Protein AF-A0A963LYE7-F1 (afdb_monomer)

Radius of gyration: 14.56 Å; Cα contacts (8 Å, |Δi|>4): 172; chains: 1; bounding box: 40×33×38 Å

Solvent-accessible surface area (backbone atoms only — not comparable to full-atom values): 6694 Å² total; per-residue (Å²): 133,87,90,76,82,83,76,57,59,73,90,44,30,40,64,26,8,49,52,48,37,55,80,67,51,49,46,75,54,15,17,30,58,49,102,84,69,45,70,39,72,95,39,64,24,54,8,71,31,77,46,78,53,97,88,46,74,34,64,33,61,29,47,33,62,44,86,84,32,39,54,87,57,50,72,67,43,51,50,40,30,46,34,70,29,24,45,87,86,71,46,70,64,65,70,84,73,62,22,80,82,42,48,77,60,49,73,68,58,49,53,13,35,62,59,47,66

Nearest PDB structures (foldseek):
  8gy3-assembly1_A  TM=7.600E-01  e=1.781E-08  Gluconobacter oxydans
  8gy2-assembly1_B  TM=9.042E-01  e=5.476E-07  Gluconobacter oxydans 621H
  8xcm-assembly1_C  TM=8.545E-01  e=2.308E-06  Gluconobacter japonicus
  7w2j-assembly1_C  TM=8.833E-01  e=4.277E-06  Gluconobacter japonicus

Structure (mmCIF, N/CA/C/O backbone):
data_AF-A0A963LYE7-F1
#
_entry.id   AF-A0A963LYE7-F1
#
loop_
_atom_site.group_PDB
_atom_site.id
_atom_site.type_symbol
_atom_site.label_atom_id
_atom_site.label_alt_id
_atom_site.label_comp_id
_atom_site.label_asym_id
_atom_site.label_entity_id
_atom_site.label_seq_id
_atom_site.pdbx_PDB_ins_code
_atom_site.Cartn_x
_atom_site.Cartn_y
_atom_site.Cartn_z
_atom_site.occupancy
_atom_site.B_iso_or_equiv
_atom_site.auth_seq_id
_atom_site.auth_comp_id
_atom_site.auth_asym_id
_atom_site.auth_atom_id
_atom_site.pdbx_PDB_model_num
ATOM 1 N N . PRO A 1 1 ? -27.509 16.243 -7.119 1.00 68.75 1 PRO A N 1
ATOM 2 C CA . PRO A 1 1 ? -26.128 15.985 -6.635 1.00 68.75 1 PRO A CA 1
ATOM 3 C C . PRO A 1 1 ? -26.133 15.169 -5.332 1.00 68.75 1 PRO A C 1
ATOM 5 O O . PRO A 1 1 ? -26.942 15.457 -4.452 1.00 68.75 1 PRO A O 1
ATOM 8 N N . ILE A 1 2 ? -25.261 14.160 -5.213 1.00 64.25 2 ILE A N 1
ATOM 9 C CA . ILE A 1 2 ? -25.066 13.417 -3.955 1.00 64.25 2 ILE A CA 1
ATOM 10 C C . ILE A 1 2 ? -24.314 14.330 -2.976 1.00 64.25 2 ILE A C 1
ATOM 12 O O . ILE A 1 2 ? -23.264 14.861 -3.325 1.00 64.25 2 ILE A O 1
ATOM 16 N N . LYS A 1 3 ? -24.875 14.550 -1.777 1.00 78.75 3 LYS A N 1
ATOM 17 C CA . LYS A 1 3 ? -24.290 15.437 -0.750 1.00 78.75 3 LYS A CA 1
ATOM 18 C C . LYS A 1 3 ? -23.210 14.746 0.086 1.00 78.75 3 LYS A C 1
ATOM 20 O O . LYS A 1 3 ? -22.271 15.399 0.521 1.00 78.75 3 LYS A O 1
ATOM 25 N N . SER A 1 4 ? -23.350 13.443 0.311 1.00 79.25 4 SER A N 1
ATOM 26 C CA . SER A 1 4 ? -22.354 12.607 0.975 1.00 79.25 4 SER A CA 1
ATOM 27 C C . SER A 1 4 ? -22.587 11.137 0.634 1.00 79.25 4 SER A C 1
ATOM 29 O O . SER A 1 4 ? -23.710 10.724 0.337 1.00 79.25 4 SER A O 1
ATOM 31 N N . VAL A 1 5 ? -21.518 10.349 0.691 1.00 76.38 5 VAL A N 1
ATOM 32 C CA . VAL A 1 5 ? -21.584 8.887 0.720 1.00 76.38 5 VAL A CA 1
ATOM 33 C C . VAL A 1 5 ? -21.220 8.473 2.137 1.00 76.38 5 VAL A C 1
ATOM 35 O O . VAL A 1 5 ? -20.178 8.870 2.657 1.00 76.38 5 VAL A O 1
ATOM 38 N N . LYS A 1 6 ? -22.111 7.737 2.801 1.00 87.31 6 LYS A N 1
ATOM 39 C CA . LYS A 1 6 ? -21.874 7.282 4.169 1.00 87.31 6 LYS A CA 1
ATOM 40 C C . LYS A 1 6 ? -20.874 6.127 4.141 1.00 87.31 6 LYS A C 1
ATOM 42 O O . LYS A 1 6 ? -21.115 5.136 3.457 1.00 87.31 6 LYS A O 1
ATOM 47 N N . ALA A 1 7 ? -19.795 6.245 4.910 1.00 90.31 7 ALA A N 1
ATOM 48 C CA . ALA A 1 7 ? -18.858 5.146 5.095 1.00 90.31 7 ALA A CA 1
ATOM 49 C C . ALA A 1 7 ? -19.548 3.949 5.786 1.00 90.31 7 ALA A C 1
ATOM 51 O O . ALA A 1 7 ? -20.403 4.157 6.663 1.00 90.31 7 ALA A O 1
ATOM 52 N N . PRO A 1 8 ? -19.184 2.701 5.437 1.00 93.81 8 PRO A N 1
ATOM 53 C CA . PRO A 1 8 ? -19.583 1.531 6.208 1.00 93.81 8 PRO A CA 1
ATOM 54 C C . PRO A 1 8 ? -19.146 1.667 7.676 1.00 93.81 8 PRO A C 1
ATOM 56 O O . PRO A 1 8 ? -18.134 2.310 7.956 1.00 93.81 8 PRO A O 1
ATOM 59 N N . PRO A 1 9 ? -19.872 1.077 8.640 1.00 92.25 9 PRO A N 1
ATOM 60 C CA . PRO A 1 9 ? -19.440 1.091 10.033 1.00 92.25 9 PRO A CA 1
ATOM 61 C C . PRO A 1 9 ? -18.063 0.434 10.191 1.00 92.25 9 PRO A C 1
ATOM 63 O O . PRO A 1 9 ? -17.863 -0.676 9.703 1.00 92.25 9 PRO A O 1
ATOM 66 N N . ALA A 1 10 ? -17.155 1.061 10.945 1.00 89.06 10 ALA A N 1
ATOM 67 C CA . ALA A 1 10 ? -15.814 0.521 11.207 1.00 89.06 10 ALA A CA 1
ATOM 68 C C . ALA A 1 10 ? -15.827 -0.848 11.923 1.00 89.06 10 ALA A C 1
ATOM 70 O O . ALA A 1 10 ? -14.854 -1.598 11.862 1.00 89.06 10 ALA A O 1
ATOM 71 N N . SER A 1 11 ? -16.941 -1.209 12.572 1.00 92.50 11 SER A N 1
ATOM 72 C CA . SER A 1 11 ? -17.154 -2.546 13.139 1.00 92.50 11 SER A CA 1
ATOM 73 C C . SER A 1 11 ? -17.228 -3.646 12.073 1.00 92.50 11 SER A C 1
ATOM 75 O O . SER A 1 11 ? -16.857 -4.784 12.351 1.00 92.50 11 SER A O 1
ATOM 77 N N . ASN A 1 12 ? -17.643 -3.325 10.842 1.00 95.69 12 ASN A N 1
ATOM 78 C CA . ASN A 1 12 ? -17.523 -4.214 9.690 1.00 95.69 12 ASN A CA 1
ATOM 79 C C . ASN A 1 12 ? -16.205 -3.926 8.960 1.00 95.69 12 ASN A C 1
ATOM 81 O O . ASN A 1 12 ? -16.178 -3.240 7.937 1.00 95.69 12 ASN A O 1
ATOM 85 N N . LYS A 1 13 ? -15.107 -4.461 9.507 1.00 94.62 13 LYS A N 1
ATOM 86 C CA . LYS A 1 13 ? -13.745 -4.191 9.024 1.00 94.62 13 LYS A CA 1
ATOM 87 C C . LYS A 1 13 ? -13.568 -4.449 7.530 1.00 94.62 13 LYS A C 1
ATOM 89 O O . LYS A 1 13 ? -12.955 -3.629 6.866 1.00 94.62 13 LYS A O 1
ATOM 94 N N . ARG A 1 14 ? -14.139 -5.531 6.990 1.00 96.56 14 ARG A N 1
ATOM 95 C CA . ARG A 1 14 ? -14.006 -5.878 5.566 1.00 96.56 14 ARG A CA 1
ATOM 96 C C . ARG A 1 14 ? -14.698 -4.861 4.657 1.00 96.56 14 ARG A C 1
ATOM 98 O O . ARG A 1 14 ? -14.084 -4.379 3.717 1.00 96.56 14 ARG A O 1
ATOM 105 N N . ALA A 1 15 ? -15.955 -4.511 4.943 1.00 96.94 15 ALA A N 1
ATOM 106 C CA . ALA A 1 15 ? -16.685 -3.532 4.130 1.00 96.94 15 ALA A CA 1
ATOM 107 C C . ALA A 1 15 ? -16.093 -2.121 4.265 1.00 96.94 15 ALA A C 1
ATOM 109 O O . ALA A 1 15 ? -16.011 -1.374 3.293 1.00 96.94 15 ALA A O 1
ATOM 110 N N . TYR A 1 16 ? -15.661 -1.752 5.471 1.00 97.56 16 TYR A N 1
ATOM 111 C CA . TYR A 1 16 ? -14.992 -0.478 5.702 1.00 97.56 16 TYR A CA 1
ATOM 112 C C . TYR A 1 16 ? -13.613 -0.431 5.025 1.00 97.56 16 TYR A C 1
ATOM 114 O O . TYR A 1 16 ? -13.277 0.569 4.403 1.00 97.56 16 TYR A O 1
ATOM 122 N N . GLY A 1 17 ? -12.860 -1.533 5.046 1.00 97.38 17 GLY A N 1
ATOM 123 C CA . GLY A 1 17 ? -11.604 -1.695 4.315 1.00 97.38 17 GLY A CA 1
ATOM 124 C C . GLY A 1 17 ? -11.766 -1.578 2.804 1.00 97.38 17 GLY A C 1
ATOM 125 O O . GLY A 1 17 ? -10.987 -0.879 2.167 1.00 97.38 17 GLY A O 1
ATOM 126 N N . GLU A 1 18 ? -12.812 -2.179 2.233 1.00 96.62 18 GLU A N 1
ATOM 127 C CA . GLU A 1 18 ? -13.154 -2.016 0.814 1.00 96.62 18 GLU A CA 1
ATOM 128 C C . GLU A 1 18 ? -13.397 -0.542 0.470 1.00 96.62 18 GLU A C 1
ATOM 130 O O . GLU A 1 18 ? -12.835 -0.018 -0.493 1.00 96.62 18 GLU A O 1
ATOM 135 N N . TYR A 1 19 ? -14.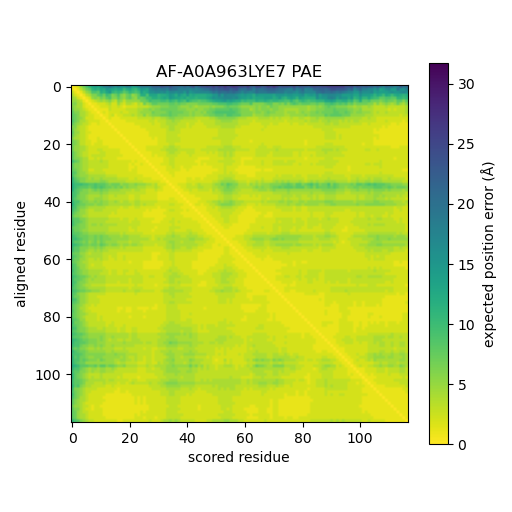191 0.146 1.294 1.00 96.25 19 TYR A N 1
ATOM 136 C CA . TYR A 1 19 ? -14.448 1.575 1.147 1.00 96.25 19 TYR A CA 1
ATOM 137 C C . TYR A 1 19 ? -13.149 2.389 1.201 1.00 96.25 19 TYR A C 1
ATOM 139 O O . TYR A 1 19 ? -12.900 3.194 0.304 1.00 96.25 19 TYR A O 1
ATOM 147 N N . LEU A 1 20 ? -12.297 2.143 2.202 1.00 96.69 20 LEU A N 1
ATOM 148 C CA . LEU A 1 20 ? -10.995 2.798 2.347 1.00 96.69 20 LEU A CA 1
ATOM 149 C C . LEU A 1 20 ? -10.085 2.540 1.144 1.00 96.69 20 LEU A C 1
ATOM 151 O O . LEU A 1 20 ? -9.436 3.466 0.666 1.00 96.69 20 LEU A O 1
ATOM 155 N N . ALA A 1 21 ? -10.056 1.314 0.622 1.00 96.44 21 ALA A N 1
ATOM 156 C CA . ALA A 1 21 ? -9.226 0.960 -0.522 1.00 96.44 21 ALA A CA 1
ATOM 157 C C . ALA A 1 21 ? -9.672 1.666 -1.814 1.00 96.44 21 ALA A C 1
ATOM 159 O O . ALA A 1 21 ? -8.837 1.962 -2.672 1.00 96.44 21 ALA A O 1
ATOM 160 N N . GLN A 1 22 ? -10.969 1.969 -1.946 1.00 93.88 22 GLN A N 1
ATOM 161 C CA . GLN A 1 22 ? -11.494 2.781 -3.045 1.00 93.88 22 GLN A CA 1
ATOM 162 C C . GLN A 1 22 ? -11.183 4.270 -2.858 1.00 93.88 22 GLN A C 1
ATOM 164 O O . GLN A 1 22 ? -10.627 4.891 -3.759 1.00 93.88 22 GLN A O 1
ATOM 169 N N . ILE A 1 23 ? -11.486 4.857 -1.695 1.00 93.62 23 ILE A N 1
ATOM 170 C CA . ILE A 1 23 ? -11.259 6.300 -1.480 1.00 93.62 23 ILE A CA 1
ATOM 171 C C . ILE A 1 23 ? -9.774 6.661 -1.323 1.00 93.62 23 ILE A C 1
ATOM 173 O O . ILE A 1 23 ? -9.385 7.799 -1.561 1.00 93.62 23 ILE A O 1
ATOM 177 N N . GLY A 1 24 ? -8.941 5.692 -0.938 1.00 94.00 24 GLY A N 1
ATOM 178 C CA . GLY A 1 24 ? -7.483 5.799 -0.895 1.00 94.00 24 GLY A CA 1
ATOM 179 C C . GLY A 1 24 ? -6.814 5.578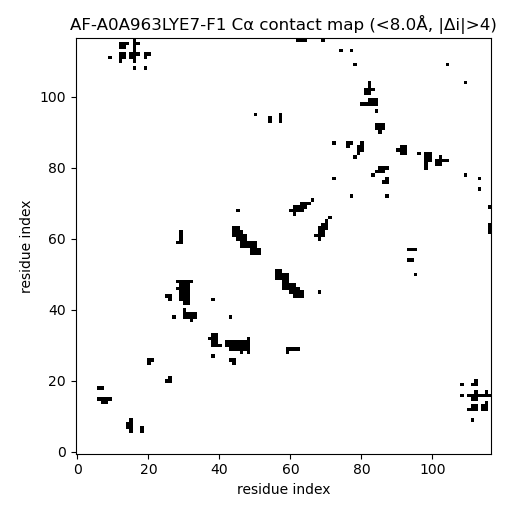 -2.252 1.00 94.00 24 GLY A C 1
ATOM 180 O O . GLY A 1 24 ? -5.586 5.606 -2.336 1.00 94.00 24 GLY A O 1
ATOM 181 N N . HIS A 1 25 ? -7.605 5.351 -3.302 1.00 94.25 25 HIS A N 1
ATOM 182 C CA . HIS A 1 25 ? -7.170 5.106 -4.672 1.00 94.25 25 HIS A CA 1
ATOM 1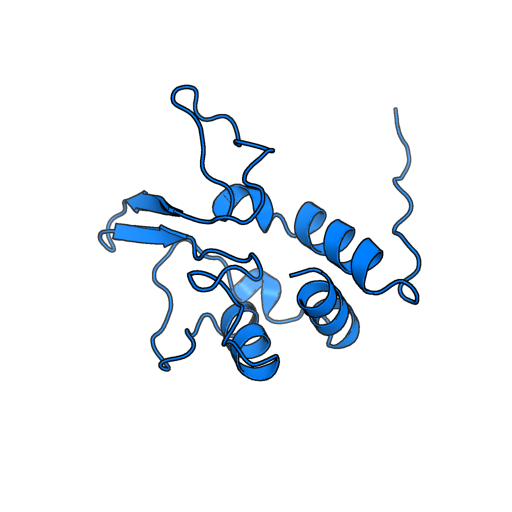83 C C . HIS A 1 25 ? -6.204 3.919 -4.852 1.00 94.25 25 HIS A C 1
ATOM 185 O O . HIS A 1 25 ? -5.339 3.910 -5.735 1.00 94.25 25 HIS A O 1
ATOM 191 N N . CYS A 1 26 ? -6.317 2.895 -3.999 1.00 95.62 26 CYS A N 1
ATOM 192 C CA . CYS A 1 26 ? -5.446 1.725 -4.082 1.00 95.62 26 CYS A CA 1
ATOM 193 C C . CYS A 1 26 ? -5.711 0.939 -5.375 1.00 95.62 26 CYS A C 1
ATOM 195 O O . CYS A 1 26 ? -4.788 0.422 -6.008 1.00 95.62 26 CYS A O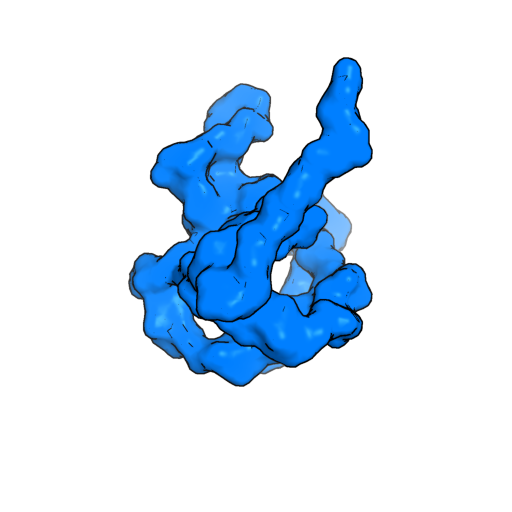 1
ATOM 197 N N . MET A 1 27 ? -6.975 0.856 -5.792 1.00 95.44 27 MET A N 1
ATOM 198 C CA . MET A 1 27 ? -7.399 -0.003 -6.897 1.00 95.44 27 MET A CA 1
ATOM 199 C C . MET A 1 27 ? -7.026 0.552 -8.276 1.00 95.44 27 MET A C 1
ATOM 201 O O . MET A 1 27 ? -6.932 -0.207 -9.233 1.00 95.44 27 MET A O 1
ATOM 205 N N . GLU A 1 28 ? -6.748 1.842 -8.398 1.00 94.50 28 GLU A N 1
ATOM 206 C CA . GLU A 1 28 ? -6.483 2.548 -9.650 1.00 94.50 28 GLU A CA 1
ATOM 207 C C . GLU A 1 28 ? -5.115 2.197 -10.229 1.00 94.50 28 GLU A C 1
ATOM 209 O O . GLU A 1 28 ? -4.949 2.135 -11.455 1.00 94.50 28 GLU A O 1
ATOM 214 N N . CYS A 1 29 ? -4.154 1.961 -9.335 1.00 95.56 29 CYS A N 1
ATOM 215 C CA . CYS A 1 29 ? -2.803 1.522 -9.658 1.00 95.56 29 CYS A CA 1
ATOM 216 C C . CYS A 1 29 ? -2.654 0.005 -9.541 1.00 95.56 29 CYS A C 1
ATOM 218 O O . CYS A 1 29 ? -1.861 -0.573 -10.273 1.00 95.56 29 CYS A O 1
ATOM 220 N N . HIS A 1 30 ? -3.408 -0.649 -8.654 1.00 97.19 30 HIS A N 1
ATOM 221 C CA . HIS A 1 30 ? -3.304 -2.092 -8.426 1.00 97.19 30 HIS A CA 1
ATOM 222 C C . HIS A 1 30 ? -4.348 -2.920 -9.182 1.00 97.19 30 HIS A C 1
ATOM 224 O O . HIS A 1 30 ? -4.516 -4.094 -8.888 1.00 97.19 30 HIS A O 1
ATOM 230 N N . THR A 1 31 ? -5.036 -2.368 -10.179 1.00 97.38 31 THR A N 1
ATOM 231 C CA . THR A 1 31 ? -5.936 -3.135 -11.059 1.00 97.38 31 THR A CA 1
ATOM 232 C C . THR A 1 31 ? -5.427 -3.051 -12.493 1.00 97.38 31 THR A C 1
ATOM 234 O O . THR A 1 31 ? -5.152 -1.943 -12.964 1.00 97.38 31 THR A O 1
ATOM 237 N N . PRO A 1 32 ? -5.299 -4.172 -13.227 1.00 96.19 32 PRO A N 1
ATOM 238 C CA . PRO A 1 32 ? -4.845 -4.145 -14.611 1.00 96.19 32 PRO A CA 1
ATOM 239 C C . PRO A 1 32 ? -5.836 -3.382 -15.499 1.00 96.19 32 PRO A C 1
ATOM 241 O O . PRO A 1 32 ? -7.044 -3.383 -15.261 1.00 96.19 32 PRO A O 1
ATOM 244 N N . ARG A 1 33 ? -5.319 -2.732 -16.544 1.00 95.69 33 ARG A N 1
ATOM 245 C CA . ARG A 1 33 ? -6.107 -1.986 -17.531 1.00 95.69 33 ARG A CA 1
ATOM 246 C C . ARG A 1 33 ? -6.253 -2.800 -18.805 1.00 95.69 33 ARG A C 1
ATOM 248 O O . ARG A 1 33 ? -5.411 -3.645 -19.098 1.00 95.69 33 ARG A O 1
ATOM 255 N N . ASP A 1 34 ? -7.359 -2.629 -19.510 1.00 93.75 34 ASP A N 1
ATOM 256 C CA . ASP A 1 34 ? -7.558 -3.224 -20.829 1.00 93.75 34 ASP A CA 1
ATOM 257 C C . ASP A 1 34 ? -6.839 -2.413 -21.925 1.00 93.75 34 ASP A C 1
ATOM 259 O O . ASP A 1 34 ? -6.197 -1.396 -21.655 1.00 93.75 34 ASP A O 1
ATOM 263 N N . GLY A 1 35 ? -6.957 -2.846 -23.185 1.00 91.56 35 GLY A N 1
ATOM 264 C CA . GLY A 1 35 ? -6.356 -2.148 -24.329 1.00 91.56 35 GLY A CA 1
ATOM 265 C C . GLY A 1 35 ? -6.901 -0.734 -24.584 1.00 91.56 35 GLY A C 1
ATOM 266 O O . GLY A 1 35 ? -6.356 -0.024 -25.422 1.00 91.56 35 GLY A O 1
ATOM 267 N N . LYS A 1 36 ? -7.958 -0.316 -23.874 1.00 93.12 36 LYS A N 1
ATOM 268 C CA . LYS A 1 36 ? -8.539 1.034 -23.919 1.00 93.12 36 LYS A CA 1
ATOM 269 C C . LYS A 1 36 ? -8.126 1.881 -22.710 1.00 93.12 36 LYS A C 1
ATOM 271 O O . LYS A 1 36 ? -8.574 3.016 -22.581 1.00 93.12 36 LYS A O 1
ATOM 276 N N . GLY A 1 37 ? -7.293 1.343 -21.817 1.00 91.38 37 GLY A N 1
ATOM 277 C CA . GLY A 1 37 ? -6.851 2.019 -20.599 1.00 91.38 37 GLY A CA 1
ATOM 278 C C . GLY A 1 37 ? -7.867 1.978 -19.452 1.00 91.38 37 GLY A C 1
ATOM 279 O O . GLY A 1 37 ? -7.633 2.615 -18.421 1.00 91.38 37 GLY A O 1
ATOM 280 N N . MET A 1 38 ? -8.965 1.230 -19.585 1.00 94.44 38 MET A N 1
ATOM 281 C CA . MET A 1 38 ? -10.003 1.116 -18.557 1.00 94.44 38 MET A CA 1
ATOM 282 C C . MET A 1 38 ? -9.637 0.046 -17.534 1.00 94.44 38 MET A C 1
ATOM 284 O O . MET A 1 38 ? -9.049 -0.973 -17.890 1.00 94.44 38 MET A O 1
ATOM 288 N N . LEU A 1 39 ? -9.981 0.257 -16.260 1.00 95.12 39 LEU A N 1
ATOM 289 C CA . LEU A 1 39 ? -9.752 -0.750 -15.223 1.00 95.12 39 LEU A CA 1
ATOM 290 C C . LEU A 1 39 ? -10.544 -2.026 -15.535 1.00 95.12 39 LEU A C 1
ATOM 292 O O . LEU A 1 39 ? -11.754 -1.991 -15.756 1.00 95.12 39 LEU A O 1
ATOM 296 N N . GLN A 1 40 ? -9.872 -3.174 -15.503 1.00 96.06 40 GLN A N 1
ATOM 297 C CA . GLN A 1 4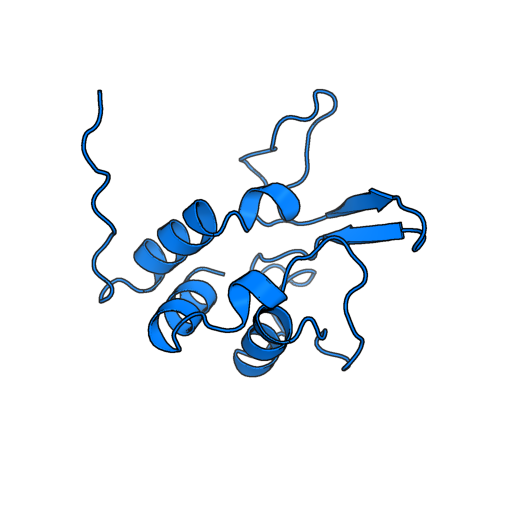0 ? -10.522 -4.476 -15.598 1.00 96.06 40 GLN A CA 1
ATOM 298 C C . GLN A 1 40 ? -11.150 -4.811 -14.241 1.00 96.06 40 GLN A C 1
ATOM 300 O O . GLN A 1 40 ? -10.532 -5.477 -13.415 1.00 96.06 40 GLN A O 1
ATOM 305 N N . HIS A 1 41 ? -12.385 -4.364 -14.003 1.00 90.62 41 HIS A N 1
ATOM 306 C CA . HIS A 1 41 ? -13.071 -4.532 -12.711 1.00 90.62 41 HIS A CA 1
ATOM 307 C C . HIS A 1 41 ? -13.171 -5.993 -12.231 1.00 90.62 41 HIS A C 1
ATOM 309 O O . HIS A 1 41 ? -13.142 -6.240 -11.032 1.00 90.62 41 HIS A O 1
ATOM 315 N N . GLY A 1 42 ? -13.196 -6.976 -13.141 1.00 93.62 42 GLY A N 1
ATOM 316 C CA . GLY A 1 42 ? -13.142 -8.405 -12.790 1.00 93.62 42 GLY A CA 1
ATOM 317 C C . GLY A 1 42 ? -11.791 -8.888 -12.234 1.00 93.62 42 GLY A C 1
ATOM 318 O O . GLY A 1 42 ? -11.665 -10.050 -11.863 1.00 93.62 42 GLY A O 1
ATOM 319 N N . LYS A 1 43 ? -10.774 -8.021 -12.198 1.00 95.56 43 LYS A N 1
ATOM 320 C CA . LYS A 1 43 ? -9.424 -8.274 -11.672 1.00 95.56 43 LYS A CA 1
ATOM 321 C C . LYS A 1 43 ? -9.009 -7.189 -10.674 1.00 95.56 43 LYS A C 1
ATOM 323 O O . LYS A 1 43 ? -7.840 -6.805 -10.624 1.00 95.56 43 LYS A O 1
ATOM 328 N N . LEU A 1 44 ? -9.973 -6.649 -9.931 1.00 95.88 44 LEU A N 1
ATOM 329 C CA . LEU A 1 44 ? -9.742 -5.588 -8.956 1.00 95.88 44 LEU A CA 1
ATOM 330 C C . LEU A 1 44 ? -8.615 -5.983 -7.984 1.00 95.88 44 LEU A C 1
ATOM 332 O O . LEU A 1 44 ? -8.641 -7.071 -7.414 1.00 95.88 44 LEU A O 1
ATOM 336 N N . GLY A 1 45 ? -7.599 -5.131 -7.844 1.00 97.38 45 GLY A N 1
ATOM 337 C CA . GLY A 1 45 ? -6.458 -5.387 -6.959 1.00 97.38 45 GLY A CA 1
ATOM 338 C C . GLY A 1 45 ? -5.438 -6.417 -7.470 1.00 97.38 45 GLY A C 1
ATOM 339 O O . GLY A 1 45 ? -4.446 -6.656 -6.790 1.00 97.38 45 GLY A O 1
ATOM 340 N N . ALA A 1 46 ? -5.611 -7.014 -8.656 1.00 97.81 46 ALA A N 1
ATOM 341 C CA . ALA A 1 46 ? -4.726 -8.076 -9.157 1.00 97.81 46 ALA A CA 1
ATOM 342 C C . ALA A 1 46 ? -3.302 -7.616 -9.547 1.00 97.81 46 ALA A C 1
ATOM 344 O O . ALA A 1 46 ? -2.442 -8.442 -9.854 1.00 97.81 46 ALA A O 1
ATOM 345 N N . GLY A 1 47 ? -3.032 -6.313 -9.534 1.00 96.94 47 GLY A N 1
ATOM 346 C CA . GLY A 1 47 ? -1.741 -5.721 -9.860 1.00 96.94 47 GLY A CA 1
ATOM 347 C C . GLY A 1 47 ? -1.372 -5.824 -11.341 1.00 96.94 47 GLY A C 1
ATOM 348 O O . GLY A 1 47 ? -2.228 -5.838 -12.225 1.00 96.94 47 GLY A O 1
ATOM 349 N N . GLY A 1 48 ? -0.064 -5.878 -11.608 1.00 95.06 48 GLY A N 1
ATOM 350 C CA . GLY A 1 48 ? 0.492 -6.077 -12.950 1.00 95.06 48 GLY A CA 1
ATOM 351 C C . GLY A 1 48 ? 0.551 -4.842 -13.859 1.00 95.06 48 GLY A C 1
ATOM 352 O O . GLY A 1 48 ? 0.964 -4.973 -15.007 1.00 95.06 48 GLY A O 1
ATOM 353 N N . GLN A 1 49 ? 0.175 -3.651 -13.386 1.00 94.88 49 GLN A N 1
ATOM 354 C CA . GLN A 1 49 ? 0.390 -2.396 -14.115 1.00 94.88 49 GLN A CA 1
ATOM 355 C C . GLN A 1 49 ? 1.879 -2.088 -14.211 1.00 94.88 49 GLN A C 1
ATOM 357 O O . GLN A 1 49 ? 2.554 -2.040 -13.185 1.00 94.88 49 GLN A O 1
ATOM 362 N N . VAL A 1 50 ? 2.368 -1.839 -15.423 1.00 94.75 50 VAL A N 1
ATOM 363 C CA . VAL A 1 50 ? 3.756 -1.451 -15.683 1.00 94.75 50 VAL A CA 1
ATOM 364 C C . VAL A 1 50 ? 3.848 0.070 -15.773 1.00 94.75 50 VAL A C 1
ATOM 366 O O . VAL A 1 50 ? 3.191 0.685 -16.611 1.00 94.75 50 VAL A O 1
ATOM 369 N N . PHE A 1 51 ? 4.699 0.674 -14.948 1.00 94.94 51 PHE A N 1
ATOM 370 C CA . PHE A 1 51 ? 4.975 2.107 -14.949 1.00 94.94 51 PHE A CA 1
ATOM 371 C C . PHE A 1 51 ? 6.409 2.358 -15.398 1.00 94.94 51 PHE A C 1
ATOM 373 O O . PHE A 1 51 ? 7.353 1.805 -14.835 1.00 94.94 51 PHE A O 1
ATOM 380 N N . LYS A 1 52 ? 6.570 3.225 -16.399 1.00 96.12 52 LYS A N 1
ATOM 381 C CA . LYS A 1 52 ? 7.870 3.615 -16.952 1.00 96.12 52 LYS A CA 1
ATOM 382 C C . LYS A 1 52 ? 8.152 5.076 -16.629 1.00 96.12 52 LYS A C 1
ATOM 384 O O . LYS A 1 52 ? 7.276 5.922 -16.787 1.00 96.12 52 LYS A O 1
ATOM 389 N N . GLY A 1 53 ? 9.376 5.369 -16.214 1.00 95.06 53 GLY A N 1
ATOM 390 C CA . GLY A 1 53 ? 9.837 6.726 -15.944 1.00 95.06 53 GLY A CA 1
ATOM 391 C C . GLY A 1 53 ? 11.363 6.822 -15.916 1.00 95.06 53 GLY A C 1
ATOM 392 O O . GLY A 1 53 ? 12.048 5.840 -16.201 1.00 95.06 53 GLY A O 1
ATOM 393 N N . PRO A 1 54 ? 11.928 7.983 -15.543 1.00 95.06 54 PRO A N 1
ATOM 394 C CA . PRO A 1 54 ? 13.381 8.167 -15.437 1.00 95.06 54 PRO A CA 1
ATOM 395 C C . PRO A 1 54 ? 14.070 7.203 -14.455 1.00 95.06 54 PRO A C 1
ATOM 397 O O . PRO A 1 54 ? 15.269 6.970 -14.554 1.00 95.06 54 PRO A O 1
ATOM 400 N N . TRP A 1 55 ? 13.312 6.612 -13.525 1.00 93.31 55 TRP A N 1
ATOM 401 C CA . TRP A 1 55 ? 13.764 5.570 -12.591 1.00 93.31 55 TRP A CA 1
ATOM 402 C C . TRP A 1 55 ? 13.785 4.153 -13.198 1.00 93.31 55 TRP A C 1
ATOM 404 O O . TRP A 1 55 ? 14.039 3.177 -12.488 1.00 93.31 55 TRP A O 1
ATOM 414 N N . GLY A 1 56 ? 13.475 4.020 -14.489 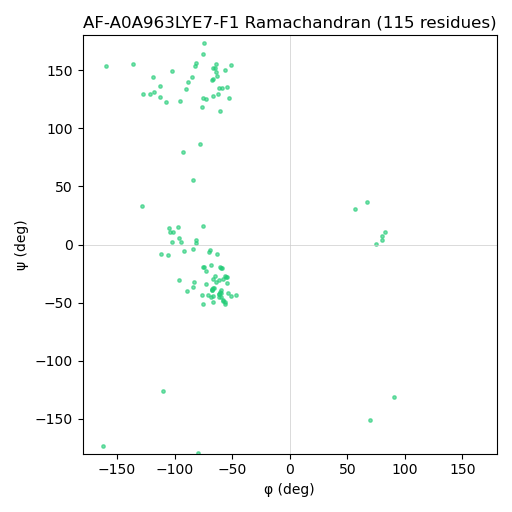1.00 95.44 56 GLY A N 1
ATOM 415 C CA . GLY A 1 56 ? 13.295 2.750 -15.179 1.00 95.44 56 GLY A CA 1
ATOM 416 C C . GLY A 1 56 ? 11.846 2.277 -15.124 1.00 95.44 56 GLY A C 1
ATOM 417 O O . GLY A 1 56 ? 10.921 3.025 -15.439 1.00 95.44 56 GLY A O 1
ATOM 418 N N . GLU A 1 57 ? 11.657 1.018 -14.745 1.00 95.50 57 GLU A N 1
ATOM 419 C CA . GLU A 1 57 ? 10.353 0.362 -14.716 1.00 95.50 57 GLU A CA 1
ATOM 420 C C . GLU A 1 57 ? 9.993 -0.093 -13.296 1.00 95.50 57 GLU A C 1
ATOM 422 O O . GLU A 1 57 ? 10.857 -0.512 -12.513 1.00 95.50 57 GLU A O 1
ATOM 427 N N . SER A 1 58 ? 8.707 -0.007 -12.967 1.00 95.69 58 SER A N 1
ATOM 428 C CA . SER A 1 58 ? 8.100 -0.597 -11.776 1.00 95.69 58 SER A CA 1
ATOM 429 C C . SER A 1 58 ? 6.775 -1.268 -12.133 1.00 95.69 58 SER A C 1
ATOM 431 O O . SER A 1 58 ? 6.138 -0.928 -13.130 1.00 95.69 58 SER A O 1
ATOM 433 N N . VAL A 1 59 ? 6.363 -2.244 -11.321 1.00 95.81 59 VAL A N 1
ATOM 434 C CA . VAL A 1 59 ? 5.125 -3.001 -11.534 1.00 95.81 59 VAL A CA 1
ATOM 435 C C . VAL A 1 59 ? 4.277 -2.967 -10.268 1.00 95.81 59 VAL A C 1
ATOM 437 O O . VAL A 1 59 ? 4.782 -3.267 -9.184 1.00 95.81 59 VAL A O 1
ATOM 440 N N . SER A 1 60 ? 2.990 -2.620 -10.380 1.00 96.38 60 SER A N 1
ATOM 441 C CA . SER A 1 60 ? 2.072 -2.659 -9.233 1.00 96.38 60 SER A CA 1
ATOM 442 C C . SER A 1 60 ? 1.947 -4.083 -8.689 1.00 96.38 60 SER A C 1
ATOM 444 O O . SER A 1 60 ? 1.725 -5.027 -9.457 1.00 96.38 60 SER A O 1
ATOM 446 N N . ARG A 1 61 ? 2.005 -4.239 -7.366 1.00 95.88 61 ARG A N 1
ATOM 447 C CA . ARG A 1 61 ? 1.822 -5.531 -6.688 1.00 95.88 61 ARG A CA 1
ATOM 448 C C . ARG A 1 61 ? 0.395 -6.063 -6.846 1.00 95.88 61 ARG A C 1
ATOM 450 O O . ARG A 1 61 ? -0.549 -5.287 -6.951 1.00 95.88 61 ARG A O 1
ATOM 457 N N . ASN A 1 62 ? 0.247 -7.381 -6.809 1.00 97.69 62 ASN A N 1
ATOM 458 C CA . ASN A 1 62 ? -1.047 -8.027 -6.630 1.00 97.69 62 ASN A CA 1
ATOM 459 C C . ASN A 1 62 ? -1.448 -7.923 -5.147 1.00 97.69 62 ASN A C 1
ATOM 461 O O . ASN A 1 62 ? -0.723 -8.416 -4.288 1.00 97.69 62 ASN A O 1
ATOM 465 N N . LEU A 1 63 ? -2.562 -7.252 -4.861 1.00 97.69 63 LEU A N 1
ATOM 466 C CA . LEU A 1 63 ? -3.089 -7.032 -3.512 1.00 97.69 63 LEU A CA 1
ATOM 467 C C . LEU A 1 6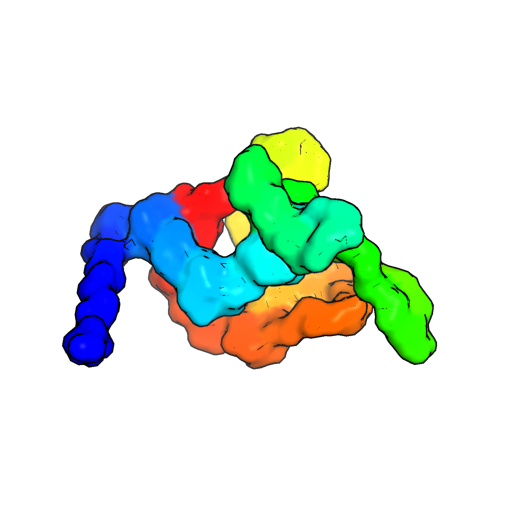3 ? -4.082 -8.113 -3.065 1.00 97.69 63 LEU A C 1
ATOM 469 O O . LEU A 1 63 ? -4.534 -8.080 -1.934 1.00 97.69 63 LEU A O 1
ATOM 473 N N . THR A 1 64 ? -4.455 -9.040 -3.947 1.00 97.00 64 THR A N 1
ATOM 474 C CA . THR A 1 64 ? -5.432 -10.099 -3.640 1.00 97.00 64 THR A CA 1
ATOM 475 C C . THR A 1 64 ? -4.817 -11.199 -2.761 1.00 97.00 64 THR A C 1
ATOM 477 O O . THR A 1 64 ? -3.591 -11.366 -2.769 1.00 97.00 64 THR A O 1
ATOM 480 N N . PRO A 1 65 ? -5.628 -12.068 -2.122 1.00 95.88 65 PRO A N 1
ATOM 481 C CA . PRO A 1 65 ? -5.129 -13.214 -1.352 1.00 95.88 65 PRO A CA 1
ATOM 482 C C . PRO A 1 65 ? -4.635 -14.371 -2.246 1.00 95.88 65 PRO A C 1
ATOM 484 O O . PRO A 1 65 ? -4.481 -15.509 -1.803 1.00 95.88 65 PRO A O 1
ATOM 487 N N . HIS A 1 66 ? -4.404 -14.117 -3.538 1.00 96.94 66 HIS A N 1
ATOM 488 C CA . HIS A 1 66 ? -3.810 -15.082 -4.456 1.00 96.94 66 HIS A CA 1
ATOM 489 C C . HIS A 1 66 ? -2.354 -15.397 -4.041 1.00 96.94 66 HIS A C 1
ATOM 491 O O . HIS A 1 66 ? -1.678 -14.516 -3.511 1.00 96.94 66 HIS A O 1
ATOM 497 N N . PRO A 1 67 ? -1.803 -16.595 -4.332 1.00 95.88 67 PRO A N 1
ATOM 498 C CA . PRO A 1 67 ? -0.398 -16.918 -4.038 1.00 95.88 67 PRO A CA 1
ATOM 499 C C . PRO A 1 67 ? 0.638 -15.956 -4.643 1.00 95.88 67 PRO A C 1
ATOM 501 O O . PRO A 1 67 ? 1.723 -15.790 -4.102 1.00 95.88 67 PRO A O 1
ATOM 504 N N . SER A 1 68 ? 0.314 -15.305 -5.766 1.00 94.69 68 SER A N 1
ATOM 505 C CA . SER A 1 68 ? 1.162 -14.252 -6.358 1.00 94.69 68 SER A CA 1
ATOM 506 C C . SER A 1 68 ? 0.954 -12.859 -5.746 1.00 94.69 68 SER A C 1
ATOM 508 O O . SER A 1 68 ? 1.621 -11.911 -6.161 1.00 94.69 68 SER A O 1
ATOM 510 N N . GLY A 1 69 ? -0.000 -12.727 -4.824 1.00 96.69 69 GLY A N 1
ATOM 511 C CA . GLY A 1 69 ? -0.337 -11.509 -4.096 1.00 96.69 69 GLY A CA 1
ATOM 512 C C . GLY A 1 69 ? 0.051 -11.598 -2.624 1.00 96.69 69 GLY A C 1
ATOM 513 O O . GLY A 1 69 ? 1.211 -11.864 -2.302 1.00 96.69 69 GLY A O 1
ATOM 514 N N . LEU A 1 70 ? -0.913 -11.349 -1.738 1.00 97.44 70 LEU A N 1
ATOM 515 C CA . LEU A 1 70 ? -0.678 -11.162 -0.305 1.00 97.44 70 LEU A CA 1
ATOM 516 C C . LEU A 1 70 ? -0.854 -12.426 0.544 1.00 97.44 70 LEU A C 1
ATOM 518 O O . LEU A 1 70 ? -0.661 -12.355 1.750 1.00 97.44 70 LEU A O 1
ATOM 522 N N . LYS A 1 71 ? -1.148 -13.588 -0.057 1.00 96.31 71 LYS A N 1
ATOM 523 C CA . LYS A 1 71 ? -1.418 -14.843 0.676 1.00 96.31 71 LYS A CA 1
ATOM 524 C C . LYS A 1 71 ? -0.402 -15.162 1.782 1.00 96.31 71 LYS A C 1
ATOM 526 O O . LYS A 1 71 ? -0.793 -15.594 2.859 1.00 96.31 71 LYS A O 1
ATOM 531 N N . ASP A 1 72 ? 0.883 -14.968 1.489 1.00 95.81 72 ASP A N 1
ATOM 532 C CA . ASP A 1 72 ? 1.992 -15.305 2.391 1.00 95.81 72 ASP A CA 1
ATOM 533 C C . ASP A 1 72 ? 2.607 -14.060 3.061 1.00 95.81 72 ASP A C 1
ATOM 535 O O . ASP A 1 72 ? 3.725 -14.111 3.574 1.00 95.81 72 ASP A O 1
ATOM 539 N N . TRP A 1 73 ? 1.923 -12.915 3.001 1.00 97.44 73 TRP A N 1
ATOM 540 C CA . TRP A 1 73 ? 2.345 -11.695 3.680 1.00 97.44 73 TRP A CA 1
ATOM 541 C C . TRP A 1 73 ? 1.774 -11.665 5.091 1.00 97.44 73 TRP A C 1
ATOM 543 O O . TRP A 1 73 ? 0.617 -12.000 5.323 1.00 97.44 73 TRP A O 1
ATOM 553 N N . THR A 1 74 ? 2.586 -11.216 6.037 1.00 97.81 74 THR A N 1
ATOM 554 C CA . THR A 1 74 ? 2.101 -10.889 7.379 1.00 97.81 74 THR A CA 1
ATOM 555 C C . THR A 1 74 ? 1.493 -9.490 7.392 1.00 97.81 74 THR A C 1
ATOM 557 O O . THR A 1 74 ? 1.934 -8.608 6.650 1.00 97.81 74 THR A O 1
ATOM 560 N N . ASP A 1 75 ? 0.555 -9.248 8.306 1.00 97.88 75 ASP A N 1
ATOM 561 C CA . ASP A 1 75 ? -0.028 -7.921 8.530 1.00 97.88 75 ASP A CA 1
ATOM 562 C C . ASP A 1 75 ? 1.059 -6.856 8.713 1.00 97.88 75 ASP A C 1
ATOM 564 O O . ASP A 1 75 ? 1.013 -5.804 8.083 1.00 97.88 75 ASP A O 1
ATOM 568 N N . ALA A 1 76 ? 2.100 -7.153 9.500 1.00 98.06 76 ALA A N 1
ATOM 569 C CA . ALA A 1 76 ? 3.218 -6.240 9.728 1.00 98.06 76 ALA A CA 1
ATOM 570 C C . ALA A 1 76 ? 3.961 -5.878 8.429 1.00 98.06 76 ALA A C 1
ATOM 572 O O . ALA A 1 76 ? 4.288 -4.712 8.216 1.00 98.06 76 ALA A O 1
ATOM 573 N N . GLN A 1 77 ? 4.176 -6.846 7.531 1.00 98.31 77 GLN A N 1
ATOM 574 C CA . GLN A 1 77 ? 4.783 -6.580 6.223 1.00 98.31 77 GLN A CA 1
ATOM 575 C C . GLN A 1 77 ? 3.885 -5.698 5.351 1.00 98.31 77 GLN A C 1
ATOM 577 O O . GLN A 1 77 ? 4.393 -4.825 4.650 1.00 98.31 77 GLN A O 1
ATOM 582 N N . ILE A 1 78 ? 2.562 -5.880 5.410 1.00 97.94 78 ILE A N 1
ATOM 583 C CA . ILE A 1 78 ? 1.613 -5.023 4.686 1.00 97.94 78 ILE A CA 1
ATOM 584 C C . ILE A 1 78 ? 1.647 -3.597 5.252 1.00 97.94 78 ILE A C 1
ATOM 586 O O . ILE A 1 78 ? 1.747 -2.641 4.4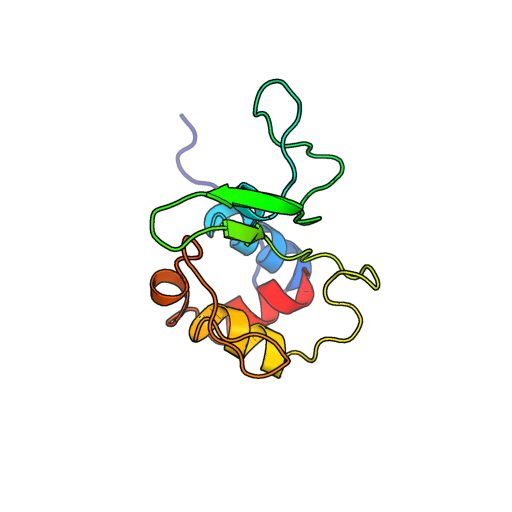82 1.00 97.94 78 ILE A O 1
ATOM 590 N N . VAL A 1 79 ? 1.653 -3.434 6.582 1.00 98.06 79 VAL A N 1
ATOM 591 C CA . VAL A 1 79 ? 1.786 -2.117 7.232 1.00 98.06 79 VAL A CA 1
ATOM 592 C C . VAL A 1 79 ? 3.064 -1.413 6.775 1.00 98.06 79 VAL A C 1
ATOM 594 O O . VAL A 1 79 ? 3.009 -0.256 6.355 1.00 98.06 79 VAL A O 1
ATOM 597 N N . THR A 1 80 ? 4.205 -2.106 6.816 1.00 98.00 80 THR A N 1
ATOM 598 C CA . THR A 1 80 ? 5.498 -1.562 6.379 1.00 98.00 80 THR A CA 1
ATOM 599 C C . THR A 1 80 ? 5.485 -1.188 4.896 1.00 98.00 80 THR A C 1
ATOM 601 O O . THR A 1 80 ? 5.932 -0.099 4.535 1.00 98.00 80 THR A O 1
ATOM 604 N N . ALA A 1 81 ? 4.905 -2.024 4.035 1.00 97.44 81 ALA A N 1
ATOM 605 C CA . ALA A 1 81 ? 4.760 -1.724 2.616 1.00 97.44 81 ALA A CA 1
ATOM 606 C C . ALA A 1 81 ? 3.944 -0.460 2.353 1.00 97.44 81 ALA A C 1
ATOM 608 O O . ALA A 1 81 ? 4.343 0.365 1.532 1.00 97.44 81 ALA A O 1
ATOM 609 N N . VAL A 1 82 ? 2.815 -0.292 3.037 1.00 97.06 82 VAL A N 1
ATOM 610 C CA . VAL A 1 82 ? 1.920 0.842 2.792 1.00 97.06 82 VAL A CA 1
ATOM 611 C C . VAL A 1 82 ? 2.471 2.136 3.392 1.00 97.06 82 VAL A C 1
ATOM 613 O O . VAL A 1 82 ? 2.434 3.167 2.723 1.00 97.06 82 VAL A O 1
ATOM 616 N N . ARG A 1 83 ? 2.993 2.104 4.627 1.00 97.06 83 ARG A N 1
ATOM 617 C CA . ARG A 1 83 ? 3.438 3.319 5.335 1.00 97.06 83 ARG A CA 1
ATOM 618 C C . ARG A 1 83 ? 4.851 3.760 4.975 1.00 97.06 83 ARG A C 1
ATOM 620 O O . ARG A 1 83 ? 5.114 4.958 4.902 1.00 97.06 83 ARG A O 1
ATOM 627 N N . GLU A 1 84 ? 5.748 2.806 4.750 1.00 96.75 84 GLU A N 1
ATOM 628 C CA . GLU A 1 84 ? 7.177 3.082 4.567 1.00 96.75 84 GLU A CA 1
ATOM 629 C C . GLU A 1 84 ? 7.660 2.798 3.143 1.00 96.75 84 GLU A C 1
ATOM 631 O O . GLU A 1 84 ? 8.784 3.149 2.796 1.00 96.75 84 GLU A O 1
ATOM 636 N N . GLY A 1 85 ? 6.819 2.193 2.297 1.00 96.31 85 GLY A N 1
ATOM 637 C CA . GLY A 1 85 ? 7.178 1.906 0.913 1.00 96.31 85 GLY A CA 1
ATOM 638 C C . GLY A 1 85 ? 8.281 0.858 0.798 1.00 96.31 85 GLY A C 1
ATOM 639 O O . GLY A 1 85 ? 9.145 0.983 -0.065 1.00 96.31 85 GLY A O 1
ATOM 640 N N . VAL A 1 86 ? 8.282 -0.148 1.676 1.00 96.94 86 VAL A N 1
ATOM 641 C CA . VAL A 1 86 ? 9.292 -1.215 1.711 1.00 96.94 86 VAL A CA 1
ATOM 642 C C . VAL A 1 86 ? 8.619 -2.574 1.547 1.00 96.94 86 VAL A C 1
ATOM 644 O O . VAL A 1 86 ? 7.647 -2.881 2.230 1.00 96.94 86 VAL A O 1
ATOM 647 N N . ASP A 1 87 ? 9.119 -3.391 0.623 1.00 94.25 87 ASP A N 1
ATOM 648 C CA . ASP A 1 87 ? 8.554 -4.708 0.343 1.00 94.25 87 ASP A CA 1
ATOM 649 C C . ASP A 1 87 ? 8.887 -5.754 1.421 1.00 94.25 87 ASP A C 1
ATOM 651 O O . ASP A 1 87 ? 9.674 -5.511 2.337 1.00 94.25 87 ASP A O 1
ATOM 655 N N . ARG A 1 88 ? 8.288 -6.949 1.311 1.00 94.12 88 ARG A N 1
ATOM 656 C CA . ARG A 1 88 ? 8.477 -8.035 2.288 1.00 94.12 88 ARG A CA 1
ATOM 657 C C . ARG A 1 88 ? 9.931 -8.506 2.440 1.00 94.12 88 ARG A C 1
ATOM 659 O O . ARG A 1 88 ? 10.243 -9.134 3.448 1.00 94.12 88 ARG A O 1
ATOM 666 N N . ASP A 1 89 ? 10.782 -8.224 1.451 1.00 94.06 89 ASP A N 1
ATOM 667 C CA . ASP A 1 89 ? 12.203 -8.577 1.430 1.00 94.06 89 ASP A CA 1
ATOM 668 C C . ASP A 1 89 ? 13.086 -7.399 1.902 1.00 94.06 89 ASP A C 1
ATOM 670 O O . ASP A 1 89 ? 14.313 -7.469 1.822 1.00 94.06 89 ASP A O 1
ATOM 674 N N . GLY A 1 90 ? 12.482 -6.299 2.369 1.00 94.94 90 GLY A N 1
ATOM 675 C CA . GLY A 1 90 ? 13.186 -5.112 2.852 1.00 94.94 90 GLY A CA 1
ATOM 676 C C . GLY A 1 90 ? 13.624 -4.142 1.751 1.00 94.94 90 GLY A C 1
ATOM 677 O O . GLY A 1 90 ? 14.402 -3.227 2.021 1.00 94.94 90 GLY A O 1
ATOM 678 N N . LYS A 1 91 ? 13.158 -4.310 0.506 1.00 95.19 91 LYS A N 1
ATOM 679 C CA . LYS A 1 91 ? 13.562 -3.448 -0.614 1.00 95.19 91 LYS A CA 1
ATOM 680 C C . LYS A 1 91 ? 12.624 -2.248 -0.748 1.00 95.19 91 LYS A C 1
ATOM 682 O O . LYS A 1 91 ? 11.406 -2.433 -0.762 1.00 95.19 91 LYS A O 1
ATOM 687 N N . PRO A 1 92 ? 13.154 -1.025 -0.916 1.00 95.31 92 PRO A N 1
ATOM 688 C CA . PRO A 1 92 ? 12.321 0.148 -1.131 1.00 95.31 92 PRO A CA 1
ATOM 689 C C . PRO A 1 92 ? 11.597 0.069 -2.480 1.00 95.31 92 PRO A C 1
ATOM 691 O O . PRO A 1 92 ? 12.160 -0.362 -3.493 1.00 95.31 92 PRO A O 1
ATOM 694 N N . TYR A 1 93 ? 10.350 0.529 -2.507 1.00 93.75 93 TYR A N 1
ATOM 695 C CA . TYR A 1 93 ? 9.581 0.679 -3.729 1.00 93.75 93 TYR A CA 1
ATOM 696 C C . TYR A 1 93 ? 10.163 1.773 -4.611 1.00 93.75 93 TYR A C 1
ATOM 698 O O . TYR A 1 93 ? 10.590 2.837 -4.165 1.00 93.75 93 TYR A O 1
ATOM 706 N N . ARG A 1 94 ? 10.136 1.503 -5.914 1.00 93.31 94 ARG A N 1
ATOM 707 C CA . ARG A 1 94 ? 10.372 2.522 -6.930 1.00 93.31 94 ARG A CA 1
ATOM 708 C C . ARG A 1 94 ? 9.076 3.311 -7.159 1.00 93.31 94 ARG A C 1
ATOM 710 O O . ARG A 1 94 ? 7.994 2.765 -6.921 1.00 93.31 94 ARG A O 1
ATOM 717 N N . PRO A 1 95 ? 9.156 4.557 -7.655 1.00 94.31 95 PRO A N 1
ATOM 718 C CA . PRO A 1 95 ? 7.972 5.317 -8.055 1.00 94.31 95 PRO A CA 1
ATOM 719 C C . PRO A 1 95 ? 7.061 4.504 -9.003 1.00 94.31 95 PRO A C 1
ATOM 721 O O . PRO A 1 95 ? 7.559 3.608 -9.690 1.00 94.31 95 PRO A O 1
ATOM 724 N N . PRO A 1 96 ? 5.744 4.779 -9.076 1.00 94.31 96 PRO A N 1
ATOM 725 C CA . PRO A 1 96 ? 5.069 5.984 -8.584 1.00 94.31 96 PRO A CA 1
ATOM 726 C C . PRO A 1 96 ? 4.287 5.803 -7.271 1.00 94.31 96 PRO A C 1
ATOM 728 O O . PRO A 1 96 ? 3.498 6.679 -6.928 1.00 94.31 96 PRO A O 1
ATOM 731 N N . MET A 1 97 ? 4.438 4.683 -6.550 1.00 94.25 97 MET A N 1
ATOM 732 C CA . MET A 1 97 ? 3.637 4.442 -5.343 1.00 94.25 97 MET A CA 1
ATOM 733 C C . MET A 1 97 ? 3.881 5.532 -4.286 1.00 94.25 97 MET A C 1
ATOM 735 O O . MET A 1 97 ? 4.975 5.655 -3.739 1.00 94.25 97 MET A O 1
ATOM 739 N N . GLY A 1 98 ? 2.843 6.314 -3.986 1.00 91.50 98 GLY A N 1
ATOM 740 C CA . GLY A 1 98 ? 2.904 7.463 -3.084 1.00 91.50 98 GLY A CA 1
ATOM 741 C C . GLY A 1 98 ? 2.761 7.100 -1.605 1.00 91.50 98 GLY A C 1
ATOM 742 O O . GLY A 1 98 ? 1.885 7.643 -0.941 1.00 91.50 98 GLY A O 1
ATOM 743 N N . PHE A 1 99 ? 3.605 6.208 -1.073 1.00 93.00 99 PHE A N 1
ATOM 744 C CA . PHE A 1 99 ? 3.527 5.743 0.327 1.00 93.00 99 PHE A CA 1
ATOM 745 C C . PHE A 1 99 ? 3.536 6.884 1.364 1.00 93.00 99 PHE A C 1
ATOM 747 O O . PHE A 1 99 ? 2.902 6.775 2.411 1.00 93.00 99 PHE A O 1
ATOM 754 N N . GLY A 1 100 ? 4.160 8.027 1.049 1.00 94.62 100 GLY A N 1
ATOM 755 C CA . GLY A 1 100 ? 4.129 9.223 1.897 1.00 94.62 100 GLY A CA 1
ATOM 756 C C . GLY A 1 100 ? 2.718 9.751 2.198 1.00 94.62 100 GLY A C 1
ATOM 757 O O . GLY A 1 100 ? 2.498 10.275 3.286 1.00 94.62 100 GLY A O 1
ATOM 758 N N . PHE A 1 101 ? 1.747 9.556 1.296 1.00 93.81 101 PHE A N 1
ATOM 759 C CA . PHE A 1 101 ? 0.341 9.919 1.529 1.00 93.81 101 PHE A CA 1
ATOM 760 C C . PHE A 1 101 ? -0.380 8.954 2.479 1.00 93.81 101 PHE A C 1
ATOM 762 O O . PHE A 1 101 ? -1.409 9.303 3.051 1.00 93.81 101 PHE A O 1
ATOM 769 N N . TYR A 1 102 ? 0.158 7.747 2.659 1.00 94.81 102 TYR A N 1
ATOM 770 C CA . TYR A 1 102 ? -0.450 6.681 3.453 1.00 94.81 102 TYR A CA 1
ATOM 771 C C . TYR A 1 102 ? 0.248 6.461 4.802 1.00 94.81 102 TYR A C 1
ATOM 773 O O . TYR A 1 102 ? -0.273 5.754 5.666 1.00 94.81 102 TYR A O 1
ATOM 781 N N . LYS A 1 103 ? 1.406 7.096 5.019 1.00 94.88 103 LYS A N 1
ATOM 782 C CA . LYS A 1 103 ? 2.228 6.947 6.228 1.00 94.88 103 LYS A CA 1
ATOM 783 C C . LYS A 1 103 ? 1.465 7.210 7.530 1.00 94.88 103 LYS A C 1
ATOM 785 O O . LYS A 1 103 ? 1.730 6.565 8.539 1.00 94.88 103 LYS A O 1
ATOM 790 N N . THR A 1 104 ? 0.503 8.130 7.500 1.00 94.62 104 THR A N 1
ATOM 791 C CA . THR A 1 104 ? -0.281 8.556 8.669 1.00 94.62 104 THR A CA 1
ATOM 792 C C . THR A 1 104 ? -1.677 7.931 8.748 1.00 94.62 104 THR A C 1
ATOM 794 O O . THR A 1 104 ? -2.483 8.384 9.558 1.00 94.62 104 THR A O 1
ATOM 797 N N . ILE A 1 105 ? -2.000 6.925 7.921 1.00 95.00 105 ILE A N 1
ATOM 798 C CA . ILE A 1 105 ? -3.254 6.159 8.059 1.00 95.00 105 ILE A CA 1
ATOM 799 C C . ILE A 1 105 ? -3.332 5.616 9.489 1.00 95.00 105 ILE A C 1
ATOM 801 O O . ILE A 1 105 ? -2.334 5.097 9.987 1.00 95.00 105 ILE A O 1
ATOM 805 N N . SER A 1 106 ? -4.490 5.711 10.149 1.00 96.81 106 SER A N 1
ATOM 806 C CA . SER A 1 106 ? -4.649 5.223 11.525 1.00 96.81 106 SER A CA 1
ATOM 807 C C . SER A 1 106 ? -4.463 3.703 11.609 1.00 96.81 106 SER A C 1
ATOM 809 O O . SER A 1 106 ? -4.684 2.987 10.633 1.00 96.81 106 SER A O 1
ATOM 811 N N . ASP A 1 107 ? -4.083 3.168 12.770 1.00 97.25 107 ASP A N 1
ATOM 812 C CA . ASP A 1 107 ? -3.964 1.708 12.930 1.00 97.25 107 ASP A CA 1
ATOM 813 C C . ASP A 1 107 ? -5.306 0.989 12.719 1.00 97.25 107 ASP A C 1
ATOM 815 O O . ASP A 1 107 ? -5.340 -0.129 12.208 1.00 97.25 107 ASP A O 1
ATOM 819 N N . ALA A 1 108 ? -6.423 1.645 13.051 1.00 97.06 108 ALA A N 1
ATOM 820 C CA . ALA A 1 108 ? -7.761 1.101 12.839 1.00 97.06 108 ALA A CA 1
ATOM 821 C C . ALA A 1 108 ? -8.117 1.004 11.346 1.00 97.06 108 ALA A C 1
ATOM 823 O O . ALA A 1 108 ? -8.605 -0.037 10.903 1.00 97.06 108 ALA A O 1
ATOM 824 N N . ASP A 1 109 ? -7.838 2.053 10.568 1.00 97.69 109 ASP A N 1
ATOM 825 C CA . ASP A 1 109 ? -8.065 2.059 9.118 1.00 97.69 109 ASP A CA 1
ATOM 826 C C . ASP A 1 109 ? -7.115 1.085 8.409 1.00 97.69 109 ASP A C 1
ATOM 828 O O . ASP A 1 109 ? -7.530 0.357 7.512 1.00 97.69 109 ASP A O 1
ATOM 832 N N . MET A 1 110 ? -5.855 1.008 8.852 1.00 97.94 110 MET A N 1
ATOM 833 C CA . MET A 1 110 ? -4.885 0.041 8.339 1.00 97.94 110 MET A CA 1
ATOM 834 C C . MET A 1 110 ? -5.336 -1.401 8.599 1.00 97.94 110 MET A C 1
ATOM 836 O O . MET A 1 110 ? -5.312 -2.228 7.693 1.00 97.94 110 MET A O 1
ATOM 840 N N . ALA A 1 111 ? -5.816 -1.702 9.807 1.00 98.06 111 ALA A N 1
ATOM 841 C CA . ALA A 1 111 ? -6.363 -3.017 10.126 1.00 98.06 111 ALA A CA 1
ATOM 842 C C . ALA A 1 111 ? -7.625 -3.344 9.307 1.00 98.06 111 ALA A C 1
ATOM 844 O O . ALA A 1 111 ? -7.865 -4.506 8.990 1.00 98.06 111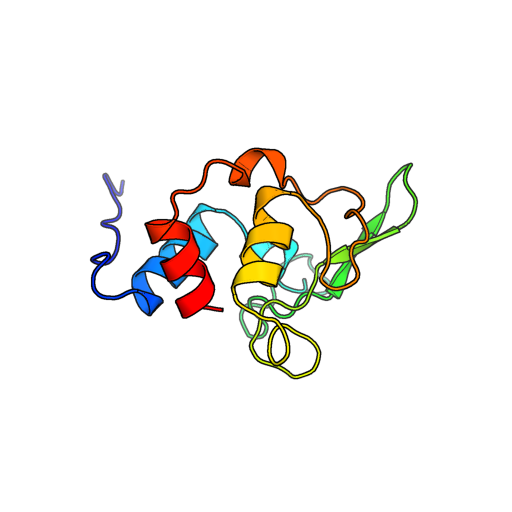 ALA A O 1
ATOM 845 N N . ALA A 1 112 ? -8.443 -2.343 8.965 1.00 98.44 112 ALA A N 1
ATOM 846 C CA . ALA A 1 112 ? -9.598 -2.533 8.092 1.00 98.44 112 ALA A CA 1
ATOM 847 C C . ALA A 1 112 ? -9.179 -2.796 6.638 1.00 98.44 112 ALA A C 1
ATOM 849 O O . ALA A 1 112 ? -9.708 -3.719 6.025 1.00 98.44 112 ALA A O 1
ATOM 850 N N . LEU A 1 113 ? -8.198 -2.051 6.114 1.00 97.88 113 LEU A N 1
ATOM 851 C CA . LEU A 1 113 ? -7.593 -2.306 4.803 1.00 97.88 113 LEU A CA 1
ATOM 852 C C . LEU A 1 113 ? -7.049 -3.735 4.723 1.00 97.88 113 LEU A C 1
ATOM 854 O O . LEU A 1 113 ? -7.428 -4.470 3.820 1.00 97.88 113 LEU A O 1
ATOM 858 N N . ILE A 1 114 ? -6.241 -4.154 5.700 1.00 97.62 114 ILE A N 1
ATOM 859 C CA . ILE A 1 114 ? -5.696 -5.519 5.766 1.00 97.62 114 ILE A CA 1
ATOM 860 C C . ILE A 1 114 ? -6.817 -6.563 5.832 1.00 97.62 114 ILE A C 1
ATOM 862 O O . ILE A 1 114 ? -6.729 -7.581 5.169 1.00 97.62 114 ILE A O 1
ATOM 866 N N . ALA A 1 115 ? -7.903 -6.308 6.568 1.00 97.44 115 ALA A N 1
ATOM 867 C CA . ALA A 1 115 ? -9.040 -7.230 6.628 1.00 97.44 115 ALA A CA 1
ATOM 868 C C . ALA A 1 115 ? -9.837 -7.343 5.311 1.00 97.44 115 ALA A C 1
ATOM 870 O O . ALA A 1 115 ? -10.657 -8.254 5.167 1.00 97.44 115 ALA A O 1
ATOM 871 N N . TYR A 1 116 ? -9.679 -6.387 4.392 1.00 97.31 116 TYR A N 1
ATOM 872 C CA . TYR A 1 116 ? -10.294 -6.424 3.067 1.00 97.31 116 TYR A CA 1
ATOM 873 C C . TYR A 1 116 ? -9.422 -7.139 2.027 1.00 97.31 116 TYR A C 1
ATOM 875 O O . TYR A 1 116 ? -9.976 -7.853 1.185 1.00 97.31 116 TYR A O 1
ATOM 883 N N . LEU A 1 117 ? -8.106 -6.913 2.084 1.00 95.00 117 LEU A N 1
ATOM 884 C CA . LEU A 1 117 ? -7.108 -7.481 1.174 1.00 95.00 117 LEU A CA 1
ATOM 885 C C . LEU A 1 117 ? -6.906 -8.991 1.395 1.00 95.00 117 LEU A C 1
ATOM 887 O O . LEU A 1 117 ? -6.709 -9.693 0.376 1.00 95.00 117 LEU A O 1
#

Foldseek 3Di:
DDPDDDADPLVQLQSNLVVCCVVVVVQLQQFDADPVRHGPVVCGQQWQDWDQDPQGIDTGARCDCPPSHCVPPDLVQQLCCQQVQAHPVRHHGDDDRPSPVRNPPDPSSSSSNVSND

Sequence (117 aa):
PIKSVKAPPASNKRAYGEYLAQIGHCMECHTPRDGKGMLQHGKLGAGGQVFKGPWGESVSRNLTPHPSGLKDWTDAQIVTAVREGVDRDGKPYRPPMGFGFYKTISDADMAALIAYL

Secondary structure (DSSP, 8-state):
-----PPPPTTSHHHHHHHHHHHTTHHHHHS-B-TTS-B-GGGTT----EEEETTEEEEPPP-SSSTTTTTT--HHHHHHHHHH-B-TTSPBPPTT--GGGTTT--HHHHHHHHHH-

pLDDT: mean 94.56, std 5.03, range [64.25, 98.44]

Mean predicted aligned error: 3.43 Å